Protein AF-A0AAN8PWK4-F1 (afdb_monomer_lite)

Foldseek 3Di:
DDDDDDLVDDPQDDDLQWTQPPVVRDIDGDQDQDPFPPDLVRLVCSLVSGDDPPCPPVVPSVVSVVVSVVVVVVVVD

InterPro domains:
  IPR008042 Retrotransposon Pao-like, RNAseH-like domain [PF05380] (39-75)

Secondary structure (DSSP, 8-state):
------GGG---EEETTEEEETTTTEEEE--------SSHHHHHHHHTT---SS-TTHHHHHHHHHHHHHHHHHTT-

pLDDT: mean 75.54, std 14.78, range [34.91, 91.0]

Structure (mmCIF, N/CA/C/O backbone):
data_AF-A0AAN8PWK4-F1
#
_entry.id   AF-A0AAN8PWK4-F1
#
loop_
_atom_site.group_PDB
_atom_site.id
_atom_site.type_symbol
_atom_site.label_atom_id
_atom_site.label_alt_id
_atom_site.label_comp_id
_atom_site.label_asym_id
_atom_site.label_entity_id
_atom_site.label_seq_id
_atom_site.pdbx_PDB_ins_code
_atom_site.Cartn_x
_atom_site.Cartn_y
_atom_site.Cartn_z
_atom_site.occupancy
_atom_site.B_iso_or_equiv
_atom_site.auth_seq_id
_atom_site.auth_comp_id
_atom_site.auth_asym_id
_atom_site.auth_atom_id
_atom_site.pdbx_PDB_model_num
ATOM 1 N N . MET A 1 1 ? 27.313 -9.312 -26.968 1.00 34.91 1 MET A N 1
ATOM 2 C CA . MET A 1 1 ? 26.474 -10.350 -26.334 1.00 34.91 1 MET A CA 1
ATOM 3 C C . MET A 1 1 ? 25.111 -9.725 -26.043 1.00 34.91 1 MET A C 1
ATOM 5 O O . MET A 1 1 ? 24.976 -9.056 -25.032 1.00 34.91 1 MET A O 1
ATOM 9 N N . SER A 1 2 ? 24.154 -9.800 -26.974 1.00 38.03 2 SER A N 1
ATOM 10 C CA . SER A 1 2 ? 22.808 -9.231 -26.783 1.00 38.03 2 SER A CA 1
ATOM 11 C C . SER A 1 2 ? 21.891 -10.364 -26.332 1.00 38.03 2 SER A C 1
ATOM 13 O O . SER A 1 2 ? 21.629 -11.287 -27.102 1.00 38.03 2 SER A O 1
ATOM 15 N N . TYR A 1 3 ? 21.513 -10.356 -25.055 1.00 44.78 3 TYR A N 1
ATOM 16 C CA . TYR A 1 3 ? 20.577 -11.325 -24.501 1.00 44.78 3 TYR A CA 1
ATOM 17 C C . TYR A 1 3 ? 19.175 -10.916 -24.961 1.00 44.78 3 TYR A C 1
ATOM 19 O O . TYR A 1 3 ? 18.641 -9.904 -24.515 1.00 44.78 3 TYR A O 1
ATOM 27 N N . LYS A 1 4 ? 18.621 -11.649 -25.931 1.00 41.25 4 LYS A N 1
ATOM 28 C CA . LYS A 1 4 ? 17.235 -11.470 -26.364 1.00 41.25 4 LYS A CA 1
ATOM 29 C C . LYS A 1 4 ? 16.338 -12.047 -25.280 1.00 41.25 4 LYS A C 1
ATOM 31 O O . LYS A 1 4 ? 16.242 -13.265 -25.161 1.00 41.25 4 LYS A O 1
ATOM 36 N N . ILE A 1 5 ? 15.722 -11.175 -24.491 1.00 54.75 5 ILE A N 1
ATOM 37 C CA . ILE A 1 5 ? 14.672 -11.597 -23.576 1.00 54.75 5 ILE A CA 1
ATOM 38 C C . ILE A 1 5 ? 13.409 -11.793 -24.412 1.00 54.75 5 ILE A C 1
ATOM 40 O O . ILE A 1 5 ? 12.973 -10.882 -25.111 1.00 54.75 5 ILE A O 1
ATOM 44 N N . ASN A 1 6 ? 12.905 -13.022 -24.409 1.00 47.84 6 ASN A N 1
ATOM 45 C CA . ASN A 1 6 ? 11.657 -13.396 -25.053 1.00 47.84 6 ASN A CA 1
ATOM 46 C C . ASN A 1 6 ? 10.525 -12.713 -24.267 1.00 47.84 6 ASN A C 1
ATOM 48 O O . ASN A 1 6 ? 10.335 -13.020 -23.094 1.00 47.84 6 ASN A O 1
ATOM 52 N N . THR A 1 7 ? 9.860 -11.728 -24.870 1.00 53.62 7 THR A N 1
ATOM 53 C CA . THR A 1 7 ? 8.843 -10.883 -24.217 1.00 53.62 7 THR A CA 1
ATOM 54 C C . THR A 1 7 ? 7.610 -11.674 -23.777 1.00 53.62 7 THR A C 1
ATOM 56 O O . THR A 1 7 ? 6.998 -11.351 -22.770 1.00 53.62 7 THR A O 1
ATOM 59 N N . ASP A 1 8 ? 7.319 -12.802 -24.427 1.00 51.94 8 ASP A N 1
ATOM 60 C CA . ASP A 1 8 ? 6.116 -13.592 -24.138 1.00 51.94 8 ASP A CA 1
ATOM 61 C C . ASP A 1 8 ? 6.152 -14.359 -22.794 1.00 51.94 8 ASP A C 1
ATOM 63 O O . ASP A 1 8 ? 5.142 -14.942 -22.411 1.00 51.94 8 ASP A O 1
ATOM 67 N N . ASP A 1 9 ? 7.285 -14.370 -22.071 1.00 55.09 9 ASP A N 1
ATOM 68 C CA . ASP A 1 9 ? 7.461 -15.159 -20.836 1.00 55.09 9 ASP A CA 1
ATOM 69 C C . ASP A 1 9 ? 8.441 -14.497 -19.837 1.00 55.09 9 ASP A C 1
ATOM 71 O O . ASP A 1 9 ? 9.310 -15.132 -19.229 1.00 55.09 9 ASP A O 1
ATOM 75 N N . LEU A 1 10 ? 8.359 -13.170 -19.694 1.00 53.47 10 LEU A N 1
ATOM 76 C CA . LEU A 1 10 ? 9.192 -12.424 -18.749 1.00 53.47 10 LEU A CA 1
ATOM 77 C C . LEU A 1 10 ? 8.861 -12.816 -17.294 1.00 53.47 10 LEU A C 1
ATOM 79 O O . LEU A 1 10 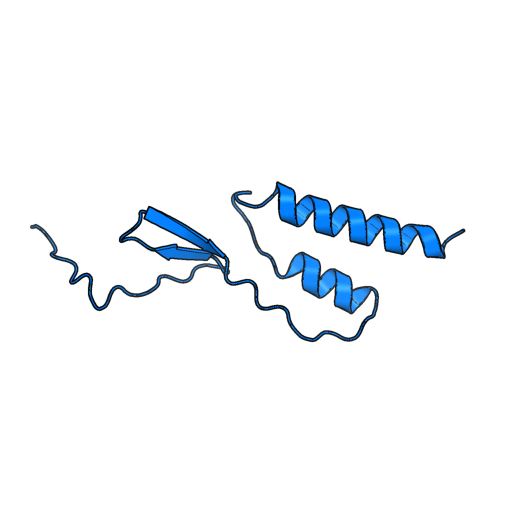? 7.704 -12.699 -16.879 1.00 53.47 10 LEU A O 1
ATOM 83 N N . PRO A 1 11 ? 9.847 -13.238 -16.473 1.00 53.72 11 PRO A N 1
ATOM 84 C CA . PRO A 1 11 ? 9.601 -13.515 -15.067 1.00 53.72 11 PRO A CA 1
ATOM 85 C C . PRO A 1 11 ? 9.167 -12.216 -14.390 1.00 53.72 11 PRO A C 1
ATOM 87 O O . PRO A 1 11 ? 9.927 -11.254 -14.317 1.00 53.72 11 PRO A O 1
ATOM 90 N N . MET A 1 12 ? 7.926 -12.186 -13.907 1.00 55.75 12 MET A N 1
ATOM 91 C CA . MET A 1 12 ? 7.408 -11.096 -13.091 1.00 55.75 12 MET A CA 1
ATOM 92 C C . MET A 1 12 ? 8.249 -11.036 -11.806 1.00 55.75 12 MET A C 1
ATOM 94 O O . MET A 1 12 ? 8.023 -11.808 -10.871 1.00 55.75 12 MET A O 1
ATOM 98 N N . GLU A 1 13 ? 9.270 -10.180 -11.780 1.00 57.56 13 GLU A N 1
ATOM 99 C CA . GLU A 1 13 ? 10.184 -10.073 -10.647 1.00 57.56 13 GLU A CA 1
ATOM 100 C C . GLU A 1 13 ? 9.448 -9.391 -9.491 1.00 57.56 13 GLU A C 1
ATOM 102 O O . GLU A 1 13 ? 9.097 -8.210 -9.544 1.00 57.56 13 GLU A O 1
ATOM 107 N N . ARG A 1 14 ? 9.135 -10.185 -8.463 1.00 59.25 14 ARG A N 1
ATOM 108 C CA . ARG A 1 14 ? 8.428 -9.736 -7.265 1.00 59.25 14 ARG A CA 1
ATOM 109 C C . ARG A 1 14 ? 9.445 -9.447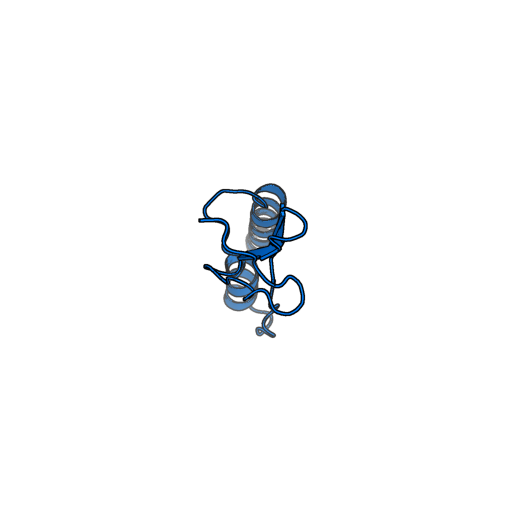 -6.180 1.00 59.25 14 ARG A C 1
ATOM 111 O O . ARG A 1 14 ? 10.059 -10.370 -5.649 1.00 59.25 14 ARG A O 1
ATOM 118 N N . SER A 1 15 ? 9.559 -8.183 -5.798 1.00 61.50 15 SER A N 1
ATOM 119 C CA . SER A 1 15 ? 10.334 -7.788 -4.627 1.00 61.50 15 SER A CA 1
ATOM 120 C C . SER A 1 15 ? 9.443 -6.973 -3.700 1.00 61.50 15 SER A C 1
ATOM 122 O O . SER A 1 15 ? 8.956 -5.906 -4.063 1.00 61.50 15 SER A O 1
ATOM 124 N N . LEU A 1 16 ? 9.192 -7.507 -2.500 1.00 64.31 16 LEU A N 1
ATOM 125 C CA . LEU A 1 16 ? 8.522 -6.803 -1.397 1.00 64.31 16 LEU A CA 1
ATOM 126 C C . LEU A 1 16 ? 7.117 -6.237 -1.721 1.00 64.31 16 LEU A C 1
ATOM 128 O O . LEU A 1 16 ? 6.693 -5.268 -1.102 1.00 64.31 16 LEU A O 1
ATOM 132 N N . GLY A 1 17 ? 6.388 -6.851 -2.663 1.00 66.31 17 GLY A N 1
ATOM 133 C CA . GLY A 1 17 ? 5.031 -6.437 -3.071 1.00 66.31 17 GLY A CA 1
ATOM 134 C C . GLY A 1 17 ? 4.977 -5.502 -4.285 1.00 66.31 17 GLY A C 1
ATOM 135 O O . GLY A 1 17 ? 3.888 -5.181 -4.761 1.00 66.31 17 GLY A O 1
ATOM 136 N N . ILE A 1 18 ? 6.140 -5.112 -4.813 1.00 74.81 18 ILE A N 1
ATOM 137 C CA . ILE A 1 18 ? 6.272 -4.360 -6.061 1.00 74.81 18 ILE A CA 1
ATOM 138 C C . ILE A 1 18 ? 6.503 -5.350 -7.204 1.00 74.81 18 ILE A C 1
ATOM 140 O O . ILE A 1 18 ? 7.309 -6.281 -7.091 1.00 74.81 18 ILE A O 1
ATOM 144 N N . VAL A 1 19 ? 5.778 -5.141 -8.296 1.00 80.81 19 VAL A N 1
ATOM 145 C CA . VAL A 1 19 ? 5.887 -5.875 -9.553 1.00 80.81 19 VAL A CA 1
ATOM 146 C C . VAL A 1 19 ? 6.499 -4.943 -10.586 1.00 80.81 19 VAL A C 1
ATOM 148 O O . VAL A 1 19 ? 5.907 -3.922 -10.919 1.00 80.81 19 VAL A O 1
ATOM 151 N N . TRP A 1 20 ? 7.667 -5.285 -11.124 1.00 81.19 20 TRP A N 1
ATOM 152 C CA . TRP A 1 20 ? 8.228 -4.534 -12.246 1.00 81.19 20 TRP A CA 1
ATOM 153 C C . TRP A 1 20 ? 7.799 -5.158 -13.575 1.00 81.19 20 TRP A C 1
ATOM 155 O O . TRP A 1 20 ? 8.108 -6.314 -13.864 1.00 81.19 20 TRP A O 1
ATOM 165 N N . LYS A 1 21 ? 7.076 -4.388 -14.390 1.00 82.19 21 LYS A N 1
ATOM 166 C CA . LYS A 1 21 ? 6.726 -4.738 -15.768 1.00 82.19 21 LYS A CA 1
ATOM 167 C C . LYS A 1 21 ? 7.778 -4.151 -16.700 1.00 82.19 21 LYS A C 1
ATOM 169 O O . LYS A 1 21 ? 7.632 -3.033 -17.189 1.00 82.19 21 LYS A O 1
ATOM 174 N N . THR A 1 22 ? 8.838 -4.917 -16.932 1.00 78.25 22 THR A N 1
ATOM 175 C CA . THR A 1 22 ? 10.005 -4.507 -17.732 1.00 78.25 22 THR A CA 1
ATOM 176 C C . THR A 1 22 ? 9.651 -4.082 -19.158 1.00 78.25 22 THR A C 1
ATOM 178 O O . THR A 1 22 ? 10.297 -3.190 -19.693 1.00 78.25 22 T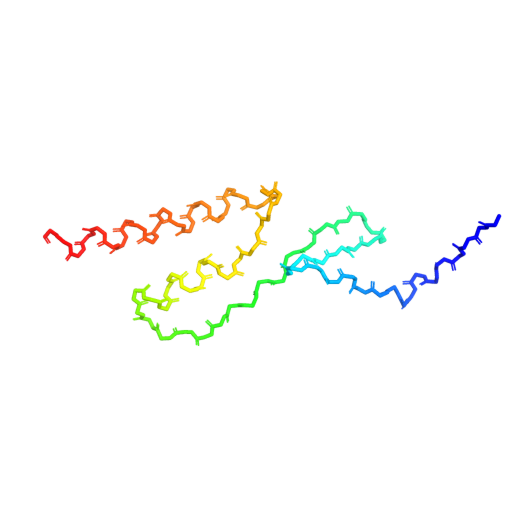HR A O 1
ATOM 181 N N . GLU A 1 23 ? 8.609 -4.660 -19.763 1.00 84.88 23 GLU A N 1
ATOM 182 C CA . GLU A 1 23 ? 8.155 -4.296 -21.115 1.00 84.88 23 GLU A CA 1
ATOM 183 C C . GLU A 1 23 ? 7.660 -2.854 -21.223 1.00 84.88 23 GLU A C 1
ATOM 185 O O . GLU A 1 23 ? 7.865 -2.197 -22.241 1.00 84.88 23 GLU A O 1
ATOM 190 N N . MET A 1 24 ? 6.988 -2.372 -20.176 1.00 83.19 24 MET A N 1
ATOM 191 C CA . MET A 1 24 ? 6.390 -1.036 -20.131 1.00 83.19 24 MET A CA 1
ATOM 192 C C . MET A 1 24 ? 7.206 -0.060 -19.284 1.00 83.19 24 MET A C 1
AT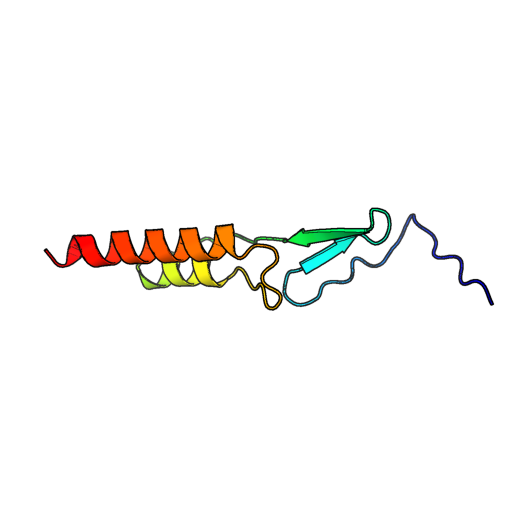OM 194 O O . MET A 1 24 ? 6.848 1.111 -19.202 1.00 83.19 24 MET A O 1
ATOM 198 N N . ASP A 1 25 ? 8.279 -0.543 -18.657 1.00 82.25 25 ASP A N 1
ATOM 199 C CA . ASP A 1 25 ? 9.062 0.184 -17.661 1.00 82.25 25 ASP A CA 1
ATOM 200 C C . ASP A 1 25 ? 8.187 0.767 -16.533 1.00 82.25 25 ASP A C 1
ATOM 202 O O . ASP A 1 25 ? 8.325 1.920 -16.125 1.00 82.25 25 ASP A O 1
ATOM 206 N N . THR A 1 26 ? 7.232 -0.031 -16.035 1.00 82.69 26 THR A N 1
ATOM 207 C CA . THR A 1 26 ? 6.310 0.395 -14.969 1.00 82.69 26 THR A CA 1
ATOM 208 C C . THR A 1 26 ? 6.438 -0.453 -13.713 1.00 82.69 26 THR A C 1
ATOM 210 O O . THR A 1 26 ? 6.582 -1.675 -13.772 1.00 82.69 26 THR A O 1
ATOM 213 N N . PHE A 1 27 ? 6.327 0.202 -12.558 1.00 82.31 27 PHE A N 1
ATOM 214 C CA . PHE A 1 27 ? 6.158 -0.462 -11.270 1.00 82.31 27 PHE A CA 1
ATOM 215 C C . PHE A 1 27 ? 4.675 -0.538 -10.912 1.00 82.31 27 PHE A C 1
ATOM 217 O O . PHE A 1 27 ? 4.000 0.484 -10.799 1.00 82.31 27 PHE A O 1
ATOM 224 N N . ASP A 1 28 ? 4.202 -1.753 -10.681 1.00 81.94 28 ASP A N 1
ATOM 225 C CA . ASP A 1 28 ? 2.868 -2.059 -10.188 1.00 81.94 28 ASP A CA 1
ATOM 226 C C . ASP A 1 28 ? 2.935 -2.477 -8.715 1.00 81.94 28 ASP A C 1
ATOM 228 O O . ASP A 1 28 ? 3.922 -3.046 -8.247 1.00 81.94 28 ASP A O 1
ATOM 232 N N . PHE A 1 29 ? 1.852 -2.226 -7.985 1.00 79.25 29 PHE A N 1
ATOM 233 C CA . PHE A 1 29 ? 1.690 -2.641 -6.594 1.00 79.25 29 PHE A CA 1
ATOM 234 C C . PHE A 1 29 ? 0.546 -3.648 -6.512 1.00 79.25 29 PHE A C 1
ATOM 236 O O . PHE A 1 29 ? -0.603 -3.295 -6.782 1.00 79.25 29 PHE A O 1
ATOM 243 N N . ASP A 1 30 ? 0.846 -4.890 -6.127 1.00 75.69 30 ASP A N 1
ATOM 244 C CA . ASP A 1 30 ? -0.191 -5.890 -5.851 1.00 75.69 30 ASP A CA 1
ATOM 245 C C . ASP A 1 30 ? -0.635 -5.766 -4.390 1.00 75.69 30 ASP A C 1
ATOM 247 O O . ASP A 1 30 ? 0.015 -6.261 -3.465 1.00 75.69 30 ASP A O 1
ATOM 251 N N . VAL A 1 31 ? -1.734 -5.045 -4.168 1.00 75.25 31 VAL A N 1
ATOM 252 C CA . VAL A 1 31 ? -2.299 -4.859 -2.831 1.00 75.25 31 VAL A CA 1
ATOM 253 C C . VAL A 1 31 ? -3.316 -5.959 -2.559 1.00 75.25 31 VAL A C 1
ATOM 255 O O . VAL A 1 31 ? -4.498 -5.840 -2.883 1.00 75.25 31 VAL A O 1
ATOM 258 N N . GLN A 1 32 ? -2.871 -7.016 -1.884 1.00 72.88 32 GLN A N 1
ATOM 259 C CA . GLN A 1 32 ? -3.784 -8.022 -1.355 1.00 72.88 32 GLN A CA 1
ATOM 260 C C . GLN A 1 32 ? -4.459 -7.488 -0.090 1.00 72.88 32 GLN A C 1
ATOM 262 O O . GLN A 1 32 ? -3.881 -7.455 1.002 1.00 72.88 32 GLN A O 1
ATOM 267 N N . LEU A 1 33 ? -5.705 -7.047 -0.245 1.00 74.31 33 LEU A N 1
ATOM 268 C CA . LEU A 1 33 ? -6.569 -6.708 0.877 1.00 74.31 33 LEU A CA 1
ATOM 269 C C . LEU A 1 33 ? -6.949 -8.003 1.597 1.00 74.31 33 LEU A C 1
ATOM 271 O O . LEU A 1 33 ? -7.848 -8.729 1.184 1.00 74.31 33 LEU A O 1
ATOM 275 N N . ALA A 1 34 ? -6.221 -8.310 2.669 1.00 74.88 34 ALA A N 1
ATOM 276 C CA . ALA A 1 34 ? -6.573 -9.419 3.536 1.00 74.88 34 ALA A CA 1
ATOM 277 C C . ALA A 1 34 ? -7.912 -9.122 4.219 1.00 74.88 34 ALA A C 1
ATOM 279 O O . ALA A 1 34 ? -8.083 -8.052 4.806 1.00 74.88 34 ALA A O 1
ATOM 280 N N . ASP A 1 35 ? -8.822 -10.094 4.193 1.00 82.56 35 ASP A N 1
ATOM 281 C CA . ASP A 1 35 ? -10.049 -10.033 4.976 1.00 82.56 35 ASP A CA 1
ATOM 282 C C . ASP A 1 35 ? -9.677 -10.147 6.462 1.00 82.56 35 ASP A C 1
ATOM 284 O O . ASP A 1 35 ? -9.330 -11.215 6.983 1.00 82.56 35 ASP A O 1
ATOM 288 N N . LYS A 1 36 ? -9.580 -8.992 7.124 1.00 85.19 36 LYS A N 1
ATOM 289 C CA . LYS A 1 36 ? -9.211 -8.873 8.533 1.00 85.19 36 LYS A CA 1
ATOM 290 C C . LYS A 1 36 ? -10.450 -8.458 9.319 1.00 85.19 36 LYS A C 1
ATOM 292 O O . LYS A 1 36 ? -11.143 -7.533 8.898 1.00 85.19 36 LYS A O 1
ATOM 297 N N . PRO A 1 37 ? -10.686 -9.045 10.509 1.00 87.50 37 PRO A N 1
ATOM 298 C CA . PRO A 1 37 ? -11.761 -8.601 11.386 1.00 87.50 37 PRO A CA 1
ATOM 299 C C . PRO A 1 37 ? -11.694 -7.089 11.609 1.00 87.50 37 PRO A C 1
ATOM 301 O O . PRO A 1 37 ? -10.608 -6.567 11.896 1.00 87.50 37 PRO A O 1
ATOM 304 N N . PHE A 1 38 ? -12.843 -6.409 11.522 1.00 86.25 38 PHE A N 1
ATOM 305 C CA . PHE A 1 38 ? -12.959 -4.959 11.697 1.00 86.25 38 PHE A CA 1
ATOM 306 C C . PHE A 1 38 ? -12.667 -4.554 13.150 1.00 86.25 38 PHE A C 1
ATOM 308 O O . PHE A 1 38 ? -13.538 -4.344 13.989 1.00 86.25 38 PHE A O 1
ATOM 315 N N . THR A 1 39 ? -11.379 -4.512 13.460 1.00 89.88 39 THR A N 1
ATOM 316 C CA . THR A 1 39 ? -10.798 -4.179 14.754 1.00 89.88 39 THR A CA 1
ATOM 317 C C . THR A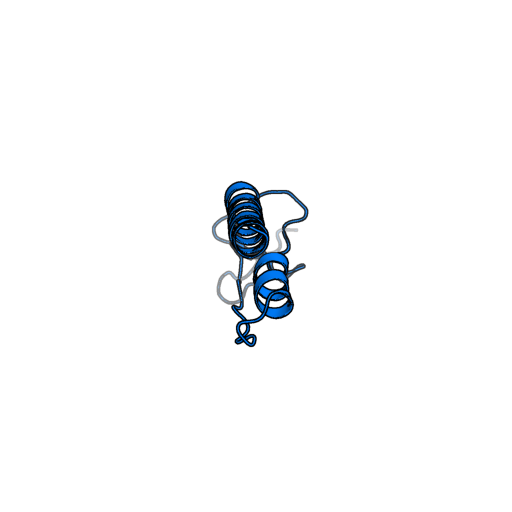 1 39 ? -9.690 -3.166 14.516 1.00 89.88 39 THR A C 1
ATOM 319 O O . THR A 1 39 ? -9.092 -3.144 13.442 1.00 89.88 39 THR A O 1
ATOM 322 N N . ARG A 1 40 ? -9.332 -2.369 15.529 1.00 85.50 40 ARG A N 1
ATOM 323 C CA . ARG A 1 40 ? -8.222 -1.398 15.421 1.00 85.50 40 ARG A CA 1
ATOM 324 C C . ARG A 1 40 ? -6.936 -2.047 14.886 1.00 85.50 40 ARG A C 1
ATOM 326 O O . ARG A 1 40 ? -6.263 -1.496 14.024 1.00 85.50 40 ARG A O 1
ATOM 333 N N . ARG A 1 41 ? -6.632 -3.257 15.373 1.00 87.06 41 ARG A N 1
ATOM 334 C CA . ARG A 1 41 ? -5.487 -4.065 14.927 1.00 87.06 41 ARG A CA 1
ATOM 335 C C . ARG A 1 41 ? -5.657 -4.578 13.494 1.00 87.06 41 ARG A C 1
ATOM 337 O O . ARG A 1 41 ? -4.687 -4.573 12.747 1.00 87.06 41 ARG A O 1
ATOM 344 N N . GLY A 1 42 ? -6.867 -4.981 13.106 1.00 88.31 42 GLY A N 1
ATOM 345 C CA . GLY A 1 42 ? -7.190 -5.404 11.742 1.00 88.31 42 GLY A CA 1
ATOM 346 C C . GLY A 1 42 ? -7.017 -4.277 10.726 1.00 88.31 42 GLY A C 1
ATOM 347 O O . GLY A 1 42 ? -6.286 -4.449 9.758 1.00 88.31 42 GLY A O 1
ATOM 348 N N . VAL A 1 43 ? -7.587 -3.098 10.993 1.00 86.44 43 VAL A N 1
ATOM 349 C CA . VAL A 1 43 ? -7.453 -1.923 10.114 1.00 86.44 43 VAL A CA 1
ATOM 350 C C . VAL A 1 43 ? -5.990 -1.491 9.996 1.00 86.44 43 VAL A C 1
ATOM 352 O O . VAL A 1 43 ? -5.493 -1.314 8.887 1.00 86.44 43 VAL A O 1
ATOM 355 N N . LEU A 1 44 ? -5.260 -1.405 11.115 1.00 86.06 44 LEU A N 1
ATOM 356 C CA . LEU A 1 44 ? -3.830 -1.077 11.094 1.00 86.06 44 LEU A CA 1
ATOM 357 C C . LEU A 1 44 ? -3.012 -2.099 10.292 1.00 86.06 44 LEU A C 1
ATOM 359 O O . LEU A 1 44 ? -2.107 -1.717 9.553 1.00 86.06 44 LEU A O 1
ATOM 363 N N . SER A 1 45 ? -3.334 -3.390 10.422 1.00 86.50 45 SER A N 1
ATOM 364 C CA . SER A 1 45 ? -2.693 -4.453 9.645 1.00 86.50 45 SER A CA 1
ATOM 365 C C . SER A 1 45 ? -2.933 -4.287 8.148 1.00 86.50 45 SER A C 1
ATOM 367 O O . SER A 1 45 ? -2.016 -4.561 7.384 1.00 86.50 45 SER A O 1
ATOM 369 N N . VAL A 1 46 ? -4.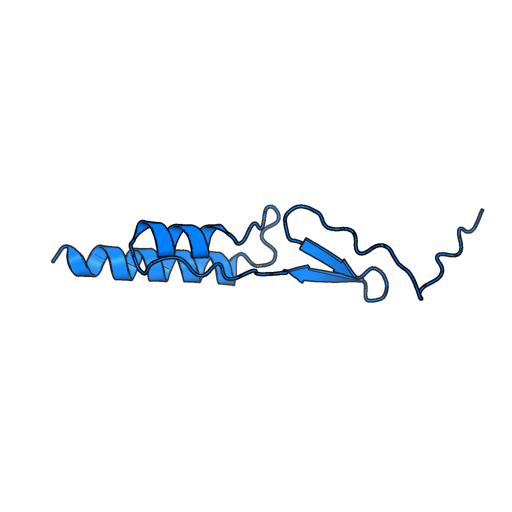125 -3.854 7.727 1.00 86.75 46 VAL A N 1
ATOM 370 C CA . VAL A 1 46 ? -4.442 -3.617 6.311 1.00 86.75 46 VAL A CA 1
ATOM 371 C C . VAL A 1 46 ? -3.684 -2.398 5.784 1.00 86.75 46 VAL A C 1
ATOM 373 O O . VAL A 1 46 ? -3.033 -2.492 4.747 1.00 86.75 46 VAL A O 1
ATOM 376 N N . VAL A 1 47 ? -3.684 -1.281 6.521 1.00 84.62 47 VAL A N 1
ATOM 377 C CA . VAL A 1 47 ? -2.973 -0.053 6.114 1.00 84.62 47 VAL A CA 1
ATOM 378 C C . VAL A 1 47 ? -1.458 -0.274 6.020 1.00 84.62 47 VAL A C 1
ATOM 380 O O . VAL A 1 47 ? -0.818 0.239 5.105 1.00 84.62 47 VAL A O 1
ATOM 383 N N . ASN A 1 48 ? -0.874 -1.047 6.940 1.00 82.94 48 ASN A N 1
ATOM 384 C CA . ASN A 1 48 ? 0.563 -1.338 6.946 1.00 82.94 48 ASN A CA 1
ATOM 385 C C . ASN A 1 48 ? 0.974 -2.508 6.038 1.00 82.94 48 ASN A C 1
ATOM 387 O O . ASN A 1 48 ? 2.169 -2.760 5.916 1.00 82.94 48 ASN A O 1
ATOM 391 N N . ASN A 1 49 ? 0.030 -3.218 5.411 1.00 82.56 49 ASN A N 1
ATOM 392 C CA . ASN A 1 49 ? 0.361 -4.286 4.460 1.00 82.56 49 ASN A CA 1
ATOM 393 C C . ASN A 1 49 ? 0.970 -3.736 3.159 1.00 82.56 49 ASN A C 1
ATOM 395 O O . ASN A 1 49 ? 1.618 -4.455 2.408 1.00 82.56 49 ASN A O 1
ATOM 399 N N . ILE A 1 50 ? 0.764 -2.448 2.886 1.00 81.38 50 ILE A N 1
ATOM 400 C CA . ILE A 1 50 ? 1.340 -1.767 1.733 1.00 81.38 50 ILE A CA 1
ATOM 401 C C . ILE A 1 50 ? 2.773 -1.356 2.084 1.00 81.38 50 ILE A C 1
ATOM 403 O O . ILE A 1 50 ? 2.992 -0.382 2.810 1.00 81.38 50 ILE A O 1
ATOM 407 N N . PHE A 1 51 ? 3.745 -2.113 1.577 1.00 77.38 51 PHE A N 1
ATOM 408 C CA . PHE A 1 51 ? 5.162 -1.835 1.770 1.00 77.38 51 PHE A CA 1
ATOM 409 C C . PHE A 1 51 ? 5.713 -0.994 0.612 1.00 77.38 51 PHE A C 1
ATOM 411 O O . PHE A 1 51 ? 5.671 -1.402 -0.543 1.00 77.38 51 PHE A O 1
ATOM 418 N N . ASP A 1 52 ? 6.229 0.191 0.932 1.00 80.75 52 ASP A N 1
ATOM 419 C CA . ASP A 1 52 ? 6.771 1.143 -0.039 1.00 80.75 52 ASP A CA 1
ATOM 420 C C . ASP A 1 52 ? 8.071 1.758 0.507 1.00 80.75 52 ASP A C 1
ATOM 422 O O . ASP A 1 52 ? 8.044 2.811 1.150 1.00 80.75 52 ASP A O 1
ATOM 426 N N . PRO A 1 53 ? 9.218 1.080 0.328 1.00 76.38 53 PRO A N 1
ATOM 427 C CA . PRO A 1 53 ? 10.491 1.519 0.894 1.00 76.38 53 PRO A CA 1
ATOM 428 C C . PRO A 1 53 ? 11.043 2.772 0.202 1.00 76.38 53 PRO A C 1
ATOM 430 O O . PRO A 1 53 ? 11.840 3.493 0.797 1.00 76.38 53 PRO A O 1
ATOM 433 N N . LEU A 1 54 ? 10.632 3.023 -1.045 1.00 82.50 54 LEU A N 1
ATOM 434 C CA . LEU A 1 54 ? 11.119 4.127 -1.876 1.00 82.50 54 LEU A CA 1
ATOM 435 C C . LEU A 1 54 ? 10.159 5.324 -1.903 1.00 82.50 54 LEU A C 1
ATOM 437 O O . LEU A 1 54 ? 10.540 6.402 -2.354 1.00 82.50 54 LEU A O 1
ATOM 441 N N . GLY A 1 55 ? 8.941 5.169 -1.382 1.00 85.31 55 GLY A N 1
ATOM 442 C CA . GLY A 1 55 ? 7.960 6.245 -1.280 1.00 85.31 55 GLY A CA 1
ATOM 443 C C . GLY A 1 55 ? 7.171 6.511 -2.566 1.00 85.31 55 GLY A C 1
ATOM 444 O O . GLY A 1 55 ? 6.564 7.578 -2.680 1.00 85.31 55 GLY A O 1
ATOM 445 N N . PHE A 1 56 ? 7.147 5.578 -3.523 1.00 85.25 56 PHE A N 1
ATOM 446 C CA . PHE A 1 56 ? 6.433 5.726 -4.798 1.00 85.25 56 PHE A CA 1
ATOM 447 C C . PHE A 1 56 ? 4.927 5.984 -4.632 1.00 85.25 56 PHE A C 1
ATOM 449 O O . PHE A 1 56 ? 4.326 6.706 -5.427 1.00 85.25 56 PHE A O 1
ATOM 456 N N . ILE A 1 57 ? 4.317 5.431 -3.584 1.00 86.56 57 ILE A N 1
ATOM 457 C CA . ILE A 1 57 ? 2.892 5.560 -3.252 1.00 86.56 57 ILE A CA 1
ATOM 458 C C . ILE A 1 57 ? 2.683 6.181 -1.865 1.00 86.56 57 ILE A C 1
ATOM 460 O O . ILE A 1 57 ? 1.606 6.058 -1.269 1.00 86.56 57 ILE A O 1
ATOM 464 N N . ALA A 1 58 ? 3.682 6.914 -1.360 1.00 89.50 58 ALA A N 1
ATOM 465 C CA . ALA A 1 58 ? 3.616 7.634 -0.090 1.00 89.50 58 ALA A CA 1
ATOM 466 C C . ALA A 1 58 ? 2.337 8.485 0.085 1.00 89.50 58 ALA A C 1
ATOM 468 O O . ALA A 1 58 ? 1.741 8.428 1.164 1.00 89.50 58 ALA A O 1
ATOM 469 N N . PRO A 1 59 ? 1.826 9.214 -0.934 1.00 89.19 59 PRO A N 1
ATOM 470 C CA . PRO A 1 59 ? 0.586 9.979 -0.784 1.00 89.19 59 PRO A CA 1
ATOM 471 C C . PRO A 1 59 ? -0.629 9.120 -0.409 1.00 89.19 59 PRO A C 1
ATOM 473 O O . PRO A 1 59 ? -1.534 9.600 0.273 1.00 89.19 59 PRO A O 1
ATOM 476 N N . ILE A 1 60 ? -0.659 7.856 -0.838 1.00 87.50 60 ILE A N 1
ATOM 477 C CA . ILE A 1 60 ? -1.750 6.914 -0.562 1.00 87.50 60 ILE A CA 1
ATOM 478 C C . ILE A 1 60 ? -1.583 6.326 0.842 1.00 87.50 60 ILE A C 1
ATOM 480 O O . ILE A 1 60 ? -2.514 6.367 1.651 1.00 87.50 60 ILE A O 1
ATOM 484 N N . THR A 1 61 ? -0.384 5.834 1.168 1.00 87.12 61 THR A N 1
ATOM 485 C CA . THR A 1 61 ? -0.114 5.196 2.467 1.00 87.12 61 THR A CA 1
ATOM 486 C C . THR A 1 61 ? -0.215 6.185 3.631 1.00 87.12 61 THR A C 1
ATOM 488 O O . THR A 1 61 ? -0.747 5.840 4.689 1.00 87.12 61 THR A O 1
ATOM 491 N N . VAL A 1 62 ? 0.213 7.439 3.443 1.00 90.38 62 VAL A N 1
ATOM 492 C CA . VAL A 1 62 ? 0.083 8.504 4.452 1.00 90.38 62 VAL A CA 1
ATOM 493 C C . VAL A 1 62 ? -1.382 8.857 4.700 1.00 90.38 62 VAL A C 1
ATOM 495 O O . VAL A 1 62 ? -1.792 8.919 5.859 1.00 90.38 62 VAL A O 1
ATOM 498 N N . LYS A 1 63 ? -2.194 9.023 3.647 1.00 89.50 63 LYS A N 1
ATOM 499 C CA . LYS A 1 63 ? -3.636 9.285 3.795 1.00 89.50 63 LYS A CA 1
ATOM 500 C C . LYS A 1 63 ? -4.346 8.157 4.543 1.00 89.50 63 LYS A C 1
ATOM 502 O O . LYS A 1 63 ? -5.112 8.434 5.460 1.00 89.50 63 LYS A O 1
ATOM 507 N N . GLY A 1 64 ? -4.041 6.897 4.224 1.00 88.69 64 GLY A N 1
ATOM 508 C CA . GLY A 1 64 ? -4.590 5.746 4.952 1.00 88.69 64 GLY A CA 1
ATOM 509 C C . GLY A 1 64 ? -4.242 5.768 6.446 1.00 88.69 64 GLY A C 1
ATOM 510 O O . GLY A 1 64 ? -5.105 5.541 7.293 1.00 88.69 64 GLY A O 1
ATOM 511 N N . LYS A 1 65 ? -2.994 6.116 6.787 1.00 88.56 65 LYS A N 1
ATOM 512 C CA . LYS A 1 65 ? -2.549 6.266 8.184 1.00 88.56 65 LYS A CA 1
ATOM 513 C C . LYS A 1 65 ? -3.216 7.445 8.899 1.00 88.56 65 LYS A C 1
ATOM 515 O O . LYS A 1 65 ? -3.516 7.328 10.086 1.00 88.56 65 LYS A O 1
ATOM 520 N N . MET A 1 66 ? -3.451 8.559 8.204 1.00 91.00 66 MET A N 1
ATOM 521 C CA . MET A 1 66 ? -4.168 9.718 8.750 1.00 91.00 66 MET A CA 1
ATOM 522 C C . MET A 1 66 ? -5.626 9.380 9.062 1.00 91.00 66 MET A C 1
ATOM 524 O O . MET A 1 66 ? -6.050 9.603 10.191 1.00 91.00 66 MET A O 1
ATOM 528 N N . LEU A 1 67 ? -6.342 8.757 8.120 1.00 88.75 67 LEU A N 1
ATOM 529 C CA . LEU A 1 67 ? -7.719 8.294 8.332 1.00 88.75 67 LEU A CA 1
ATOM 530 C C . LEU A 1 67 ? -7.801 7.319 9.507 1.00 88.75 67 LEU A C 1
ATOM 532 O O . LEU A 1 67 ? -8.648 7.463 10.382 1.00 88.75 67 LEU A O 1
ATOM 536 N N . PHE A 1 68 ? -6.881 6.351 9.575 1.00 87.69 68 PHE A N 1
ATOM 537 C CA . PHE A 1 68 ? -6.812 5.446 10.719 1.00 87.69 68 PHE A CA 1
ATOM 538 C C . PHE A 1 68 ? -6.625 6.211 12.034 1.00 87.69 68 PHE A C 1
ATOM 540 O O . PHE A 1 68 ? -7.288 5.902 13.017 1.00 87.69 68 PHE A O 1
ATOM 547 N N . ARG A 1 69 ? -5.750 7.221 12.068 1.00 88.62 69 ARG A N 1
ATOM 548 C CA . ARG A 1 69 ? -5.526 8.032 13.269 1.00 88.62 69 ARG A CA 1
ATOM 549 C C . ARG A 1 69 ? -6.775 8.813 13.683 1.00 88.62 69 ARG A C 1
ATOM 551 O O . ARG A 1 69 ? -7.059 8.839 14.875 1.00 88.62 69 ARG A O 1
ATOM 558 N N . GLU A 1 70 ? -7.496 9.394 12.730 1.00 88.94 70 GLU A N 1
ATOM 559 C CA . GLU A 1 70 ? -8.744 10.136 12.957 1.00 88.94 70 GLU A CA 1
ATOM 560 C C . GLU A 1 70 ? -9.838 9.236 13.554 1.00 88.94 70 GLU A C 1
ATOM 562 O O . GLU A 1 70 ? -10.335 9.503 14.648 1.00 88.94 70 GLU A O 1
ATOM 567 N N . PHE A 1 71 ? -10.093 8.074 12.940 1.00 83.31 71 PHE A N 1
ATOM 568 C CA . PHE A 1 71 ? -11.031 7.079 13.482 1.00 83.31 71 PHE A CA 1
ATOM 569 C C . PHE A 1 71 ? -10.676 6.622 14.903 1.00 83.31 71 PHE A C 1
ATOM 571 O O . PHE A 1 71 ? -11.542 6.238 15.687 1.00 83.31 71 PHE A O 1
ATOM 578 N N . MET A 1 72 ? -9.386 6.611 15.233 1.00 81.56 72 MET A N 1
ATOM 579 C CA . MET A 1 72 ? -8.900 6.187 16.542 1.00 81.56 72 MET A CA 1
ATOM 580 C C . MET A 1 72 ? -9.015 7.292 17.596 1.00 81.56 72 MET A C 1
ATOM 582 O O . MET A 1 72 ? -9.168 6.961 18.775 1.00 81.56 72 MET A O 1
ATOM 586 N N . SER A 1 73 ? -8.939 8.566 17.199 1.00 78.69 73 SER A N 1
ATOM 587 C CA . SER A 1 73 ? -9.112 9.714 18.096 1.00 78.69 73 SER A CA 1
ATOM 588 C C . SER A 1 73 ? -10.573 10.017 18.420 1.00 78.69 73 SER A C 1
ATOM 590 O O . SER A 1 73 ? -10.848 10.472 19.527 1.00 78.69 73 SER A O 1
ATOM 592 N N . ASP A 1 74 ? -11.506 9.716 17.519 1.00 72.81 74 ASP A N 1
ATOM 593 C CA . ASP A 1 74 ? -12.928 10.032 17.719 1.00 72.81 74 ASP A CA 1
ATOM 594 C C . ASP A 1 74 ? -13.594 9.187 18.817 1.00 72.81 74 ASP A C 1
ATOM 596 O O . ASP A 1 74 ? -14.538 9.632 19.454 1.00 72.81 74 ASP A O 1
ATOM 600 N N . GLY A 1 75 ? -13.076 7.988 19.104 1.00 59.94 75 GLY A N 1
ATOM 601 C CA . GLY A 1 75 ? -13.564 7.138 20.200 1.00 59.94 75 GLY A CA 1
ATOM 602 C C . GLY A 1 75 ? -12.990 7.467 21.587 1.00 59.94 75 GLY A C 1
ATOM 603 O O . GLY A 1 75 ? -13.181 6.675 22.510 1.00 59.94 75 GLY A O 1
ATOM 604 N N . LEU A 1 76 ? -12.219 8.552 21.717 1.00 57.25 76 LEU A N 1
ATOM 605 C CA . LEU A 1 76 ? -11.608 9.020 22.971 1.00 57.25 76 LEU A CA 1
ATOM 606 C C . LEU A 1 76 ? -12.211 10.340 23.493 1.00 57.25 76 LEU A C 1
ATOM 608 O O . LEU A 1 76 ? -11.695 10.865 24.479 1.00 57.25 76 LEU A O 1
ATOM 612 N N . ASN A 1 77 ? -13.280 10.851 22.869 1.00 43.03 77 ASN A N 1
ATOM 613 C CA . ASN A 1 77 ? -14.038 12.024 23.324 1.00 43.03 77 ASN A CA 1
ATOM 614 C C . ASN A 1 77 ? -15.469 11.657 23.721 1.00 43.03 77 ASN A C 1
ATOM 616 O O . ASN A 1 77 ? -16.072 10.809 23.026 1.00 43.03 77 ASN A O 1
#

Radius of gyration: 17.72 Å; chains: 1; bounding box: 40×27×50 Å

Organism: Patella caerulea (NCBI:txid87958)

Sequence (77 aa):
MSYKINTDDLPMERSLGIVWKTEMDTFDFDVQLADKPFTRRGVLSVVNNIFDPLGFIAPITVKGKMLFREFMSDGLN